Protein AF-A0A961U906-F1 (afdb_monomer)

Radius of gyration: 27.35 Å; Cα contacts (8 Å, |Δi|>4): 54; chains: 1; bounding box: 36×70×52 Å

Foldseek 3Di:
DDPVVVVVVVVVVVVCVVVVVVVVPDDPCPPDPDDDPPDVVNVPDADPVGDDKAADPPQPAEDDDDDDPPDPVVVVCVPPPVVVCCVPDRDVSNYMD

Sequence (97 aa):
MDRRNLIIGGVAVAAAAVAGGYYLTRKPDTGAPGVADGLPGQLAVAGPLGDMVMGKDDAPVTIYEYASMTCGHCAHFHKDTLPELKKEYIDTGKVKL

Structure (mmCIF, N/CA/C/O backbone):
data_AF-A0A961U906-F1
#
_entry.id   AF-A0A961U906-F1
#
loop_
_atom_site.group_PDB
_atom_site.id
_atom_site.type_symbol
_atom_site.label_atom_id
_atom_site.label_alt_id
_atom_site.label_comp_id
_atom_site.label_asym_id
_atom_site.label_entity_id
_atom_site.label_seq_id
_atom_site.pdbx_PDB_ins_code
_atom_site.Cartn_x
_atom_site.Cartn_y
_atom_site.Cartn_z
_atom_site.occupancy
_atom_site.B_iso_or_equiv
_atom_site.auth_seq_id
_atom_site.auth_comp_id
_atom_site.auth_asym_id
_atom_site.auth_atom_id
_atom_site.pdbx_PDB_model_num
ATOM 1 N N . MET A 1 1 ? 17.544 57.657 -38.434 1.00 57.22 1 MET A N 1
ATOM 2 C CA . MET A 1 1 ? 16.929 56.530 -37.698 1.00 57.22 1 MET A CA 1
ATOM 3 C C . MET A 1 1 ? 17.949 55.414 -37.613 1.00 57.22 1 MET A C 1
ATOM 5 O O . MET A 1 1 ? 18.245 54.790 -38.624 1.00 57.22 1 MET A O 1
ATOM 9 N N . ASP A 1 2 ? 18.555 55.233 -36.441 1.00 77.19 2 ASP A N 1
ATOM 10 C CA . ASP A 1 2 ? 19.601 54.232 -36.252 1.00 77.19 2 ASP A CA 1
ATOM 11 C C . ASP A 1 2 ? 19.033 52.822 -36.395 1.00 77.19 2 ASP A C 1
ATOM 13 O O . ASP A 1 2 ? 18.121 52.434 -35.666 1.00 77.19 2 ASP A O 1
ATOM 17 N N . ARG A 1 3 ? 19.632 52.023 -37.287 1.00 78.75 3 ARG A N 1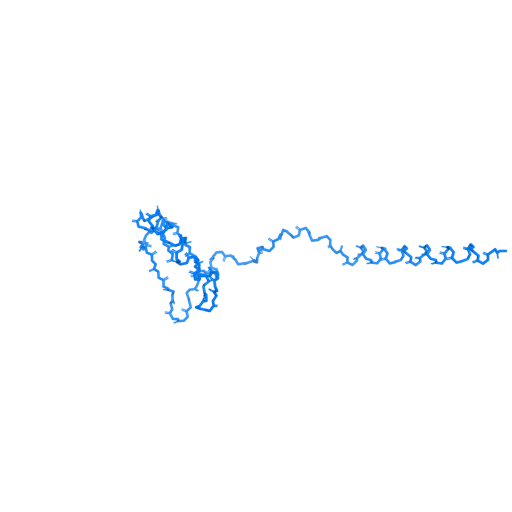
ATOM 18 C CA . ARG A 1 3 ? 19.391 50.573 -37.434 1.00 78.75 3 ARG A CA 1
ATOM 19 C C . ARG A 1 3 ? 19.390 49.827 -36.096 1.00 78.75 3 ARG A C 1
ATOM 21 O O . ARG A 1 3 ? 18.700 48.829 -35.946 1.00 78.75 3 ARG A O 1
ATOM 28 N N . ARG A 1 4 ? 20.111 50.354 -35.104 1.00 76.69 4 ARG A N 1
ATOM 29 C CA . ARG A 1 4 ? 20.145 49.845 -33.733 1.00 76.69 4 ARG A CA 1
ATOM 30 C C . ARG A 1 4 ? 18.797 49.995 -33.020 1.00 76.69 4 ARG A C 1
ATOM 32 O O . ARG A 1 4 ? 18.345 49.042 -32.403 1.00 76.69 4 ARG A O 1
ATOM 39 N N . ASN A 1 5 ? 18.117 51.131 -33.170 1.00 73.56 5 ASN A N 1
ATOM 40 C CA . ASN A 1 5 ? 16.795 51.356 -32.576 1.00 73.56 5 ASN A CA 1
ATOM 41 C C . ASN A 1 5 ? 15.711 50.532 -33.285 1.00 73.56 5 ASN A C 1
ATOM 43 O O . ASN A 1 5 ? 14.754 50.100 -32.650 1.00 73.56 5 ASN A O 1
ATOM 47 N N . LEU A 1 6 ? 15.899 50.262 -34.581 1.00 78.19 6 LEU A N 1
ATOM 48 C CA . LEU A 1 6 ? 15.009 49.411 -35.375 1.00 78.19 6 LEU A CA 1
ATOM 49 C C . LEU A 1 6 ? 15.140 47.928 -34.976 1.00 78.19 6 LEU A C 1
ATOM 51 O O . LEU A 1 6 ? 14.134 47.247 -34.806 1.00 78.19 6 LEU A O 1
ATOM 55 N N . ILE A 1 7 ? 16.366 47.455 -34.723 1.00 83.62 7 ILE A N 1
ATOM 56 C CA . ILE A 1 7 ? 16.620 46.101 -34.204 1.00 83.62 7 ILE A CA 1
ATOM 57 C C . ILE A 1 7 ? 16.106 45.955 -32.765 1.00 83.62 7 ILE A C 1
ATOM 59 O O . ILE A 1 7 ? 15.410 44.988 -32.467 1.00 83.62 7 ILE A O 1
ATOM 63 N N . ILE A 1 8 ? 16.391 46.917 -31.881 1.00 82.38 8 ILE A N 1
ATOM 64 C CA . ILE A 1 8 ? 15.939 46.869 -30.479 1.00 82.38 8 ILE A CA 1
ATOM 65 C C . ILE A 1 8 ? 14.405 46.861 -30.402 1.00 82.38 8 ILE A C 1
ATOM 67 O O . ILE A 1 8 ? 13.838 46.058 -29.663 1.00 82.38 8 ILE A O 1
ATOM 71 N N . GLY A 1 9 ? 13.731 47.693 -31.202 1.00 83.06 9 GLY A N 1
ATOM 72 C CA . GLY A 1 9 ? 12.269 47.707 -31.279 1.00 83.06 9 GLY A CA 1
ATOM 73 C C . GLY A 1 9 ? 11.691 46.383 -31.785 1.00 83.06 9 GLY A C 1
ATOM 74 O O . GLY A 1 9 ? 10.761 45.853 -31.183 1.00 83.06 9 GLY A O 1
ATOM 75 N N . GLY A 1 10 ? 12.278 45.805 -32.839 1.00 85.44 10 GLY A N 1
ATOM 76 C CA . GLY A 1 10 ? 11.845 44.513 -33.379 1.00 85.44 10 GLY A CA 1
ATOM 77 C C . GLY A 1 10 ? 11.982 43.363 -32.376 1.00 85.44 10 GLY A C 1
ATOM 78 O O . GLY A 1 10 ? 11.056 42.569 -32.217 1.00 85.44 10 GLY A O 1
ATOM 79 N N . VAL A 1 11 ? 13.101 43.306 -31.645 1.00 88.56 11 VAL A N 1
ATOM 80 C CA . VAL A 1 11 ? 13.337 42.281 -30.614 1.00 88.56 11 VAL A CA 1
ATOM 81 C C . VAL A 1 11 ? 12.372 42.442 -29.438 1.00 88.56 11 VAL A C 1
ATOM 83 O O . VAL A 1 11 ? 11.823 41.449 -28.967 1.00 88.56 11 VAL A O 1
ATOM 86 N N . ALA A 1 12 ? 12.114 43.675 -28.992 1.00 86.88 12 ALA A N 1
ATOM 87 C CA . ALA A 1 12 ? 11.184 43.934 -27.894 1.00 86.88 12 ALA A CA 1
ATOM 88 C C . ALA A 1 12 ? 9.748 43.500 -28.236 1.00 86.88 12 ALA A C 1
ATOM 90 O O . ALA A 1 12 ? 9.082 42.866 -27.417 1.00 86.88 12 ALA A O 1
ATOM 91 N N . VAL A 1 13 ? 9.288 43.779 -29.460 1.00 88.50 13 VAL A N 1
ATOM 92 C CA . VAL A 1 13 ? 7.954 43.371 -29.927 1.00 88.50 13 VAL A CA 1
ATOM 93 C C . VAL A 1 13 ? 7.853 41.850 -30.050 1.00 88.50 13 VAL A C 1
ATOM 95 O O . VAL A 1 13 ? 6.872 41.266 -29.592 1.00 88.50 13 VAL A O 1
ATOM 98 N N . ALA A 1 14 ? 8.877 41.191 -30.599 1.00 89.00 14 ALA A N 1
ATOM 99 C CA . ALA A 1 14 ? 8.907 39.733 -30.694 1.00 89.00 14 ALA A CA 1
ATOM 100 C C . ALA A 1 14 ? 8.894 39.067 -29.307 1.00 89.00 14 ALA A C 1
ATOM 102 O O . ALA A 1 14 ? 8.121 38.139 -29.076 1.00 89.00 14 ALA A O 1
ATOM 103 N N . ALA A 1 15 ? 9.688 39.572 -28.358 1.00 88.25 15 ALA A N 1
ATOM 104 C CA . ALA A 1 15 ? 9.725 39.056 -26.991 1.00 88.25 15 ALA A CA 1
ATOM 105 C C . ALA A 1 15 ? 8.379 39.229 -26.269 1.00 88.25 15 ALA A C 1
ATOM 107 O O . ALA A 1 15 ? 7.913 38.300 -25.612 1.00 88.25 15 ALA A O 1
ATOM 108 N N . ALA A 1 16 ? 7.722 40.381 -26.434 1.00 87.94 16 ALA A N 1
ATOM 109 C CA . ALA A 1 16 ? 6.403 40.631 -25.858 1.00 87.94 16 ALA A CA 1
ATOM 110 C C . ALA A 1 16 ? 5.318 39.730 -26.470 1.00 87.94 16 ALA A C 1
ATOM 112 O O . ALA A 1 16 ? 4.472 39.215 -25.742 1.00 87.94 16 ALA A O 1
ATOM 113 N N . ALA A 1 17 ? 5.362 39.485 -27.783 1.00 89.12 17 ALA A N 1
ATOM 114 C CA . ALA A 1 17 ? 4.428 38.585 -28.456 1.00 89.12 17 ALA A CA 1
ATOM 115 C C . ALA A 1 17 ? 4.615 37.123 -28.016 1.00 89.12 17 ALA A C 1
ATOM 117 O O . ALA A 1 17 ? 3.634 36.427 -27.768 1.00 89.12 17 ALA A O 1
ATOM 118 N N . VAL A 1 18 ? 5.863 36.671 -27.854 1.00 88.69 18 VAL A N 1
ATOM 119 C CA . VAL A 1 18 ? 6.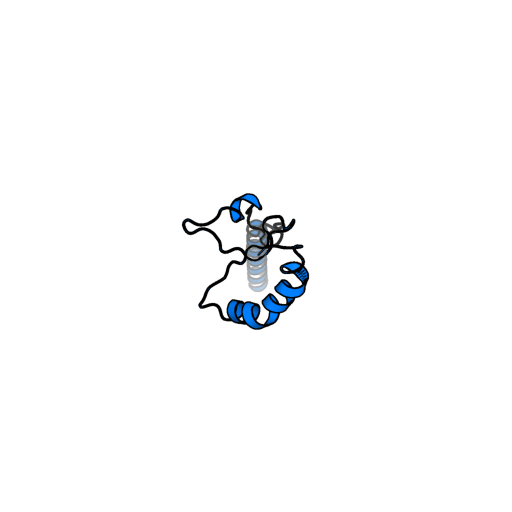171 35.327 -27.341 1.00 88.69 18 VAL A CA 1
ATOM 120 C C . VAL A 1 18 ? 5.747 35.192 -25.880 1.00 88.69 18 VAL A C 1
ATOM 122 O O . VAL A 1 18 ? 5.091 34.215 -25.534 1.00 88.69 18 VAL A O 1
ATOM 125 N N . ALA A 1 19 ? 6.051 36.175 -25.029 1.00 85.00 19 ALA A N 1
ATOM 126 C CA . ALA A 1 19 ? 5.650 36.158 -23.623 1.00 85.00 19 ALA A CA 1
ATOM 127 C C . ALA A 1 19 ? 4.122 36.222 -23.456 1.00 85.00 19 ALA A C 1
ATOM 129 O O . ALA A 1 19 ? 3.563 35.476 -22.656 1.00 85.00 19 ALA A O 1
ATOM 130 N N . GLY A 1 20 ? 3.439 37.056 -24.244 1.00 85.06 20 GLY A N 1
ATOM 131 C CA . GLY A 1 20 ? 1.980 37.152 -24.261 1.00 85.06 20 GLY A CA 1
ATOM 132 C C . GLY A 1 20 ? 1.318 35.879 -24.786 1.00 85.06 20 GLY A C 1
ATOM 133 O O . GLY A 1 20 ? 0.396 35.369 -24.159 1.00 85.06 20 GLY A O 1
ATOM 134 N N . GLY A 1 21 ? 1.824 35.304 -25.881 1.00 84.88 21 GLY A N 1
ATOM 135 C CA . GLY A 1 21 ? 1.346 34.024 -26.409 1.00 84.88 21 GLY A CA 1
ATOM 136 C C . GLY A 1 21 ? 1.580 32.867 -25.438 1.00 84.88 21 GLY A C 1
ATOM 137 O O . GLY A 1 21 ? 0.690 32.047 -25.225 1.00 84.88 21 GLY A O 1
ATOM 138 N N . TYR A 1 22 ? 2.737 32.832 -24.778 1.00 80.44 22 TYR A N 1
ATOM 139 C CA . TYR A 1 22 ? 3.030 31.863 -23.724 1.00 80.44 22 TYR A CA 1
ATOM 140 C C . TYR A 1 22 ? 2.087 32.018 -22.524 1.00 80.44 22 TYR A C 1
ATOM 142 O O . TYR A 1 22 ? 1.548 31.033 -22.031 1.00 80.44 22 TYR A O 1
ATOM 150 N N . TYR A 1 23 ? 1.822 33.251 -22.088 1.00 80.44 23 TYR A N 1
ATOM 151 C CA . TYR A 1 23 ? 0.904 33.525 -20.981 1.00 80.44 23 TYR A CA 1
ATOM 152 C C . TYR A 1 23 ? -0.548 33.151 -21.312 1.00 80.44 23 TYR A C 1
ATOM 154 O O . TYR A 1 23 ? -1.250 32.607 -20.468 1.00 80.44 23 TYR A O 1
ATOM 162 N N . LEU A 1 24 ? -0.995 33.384 -22.550 1.00 78.38 24 LEU A N 1
ATOM 163 C CA . LEU A 1 24 ? -2.350 33.031 -22.987 1.00 78.38 24 LEU A CA 1
ATOM 164 C C . LEU A 1 24 ? -2.534 31.525 -23.230 1.00 78.38 24 LEU A C 1
ATOM 166 O O . LEU A 1 24 ? -3.648 31.020 -23.109 1.00 78.38 24 LEU A O 1
ATOM 170 N N . THR A 1 25 ? -1.465 30.800 -23.573 1.00 76.06 25 THR A N 1
ATOM 171 C CA . THR A 1 25 ? -1.512 29.345 -23.810 1.00 76.06 25 THR A CA 1
ATOM 172 C C . THR A 1 25 ? -1.254 28.519 -22.550 1.00 76.06 25 THR A C 1
ATOM 174 O O . THR A 1 25 ? -1.706 27.377 -22.470 1.00 76.06 25 THR A O 1
ATOM 177 N N . ARG A 1 26 ? -0.589 29.079 -21.532 1.00 70.38 26 ARG A N 1
ATOM 178 C CA . ARG A 1 26 ? -0.377 28.417 -20.243 1.00 70.38 26 ARG A CA 1
ATOM 179 C C . ARG A 1 26 ? -1.556 28.704 -19.315 1.00 70.38 26 ARG A C 1
ATOM 181 O O . ARG A 1 26 ? -1.541 29.659 -18.544 1.00 70.38 26 ARG A O 1
ATOM 188 N N . LYS A 1 27 ? -2.586 27.854 -19.369 1.00 56.19 27 LYS A N 1
ATOM 189 C CA . LYS A 1 27 ? -3.563 27.759 -18.274 1.00 56.19 27 LYS A CA 1
ATOM 190 C C . LYS A 1 27 ? -2.765 27.542 -16.978 1.00 56.19 27 LYS A C 1
ATOM 192 O O . LYS A 1 27 ? -1.918 26.651 -16.965 1.00 56.19 27 LYS A O 1
ATOM 197 N N . PRO A 1 28 ? -2.946 28.348 -15.920 1.00 57.66 28 PRO A N 1
ATOM 198 C CA . PRO A 1 28 ? -2.401 27.977 -14.629 1.00 57.66 28 PRO A CA 1
ATOM 199 C C . PRO A 1 28 ? -3.091 26.673 -14.243 1.00 57.66 28 PRO A C 1
ATOM 201 O O . PRO A 1 28 ? -4.311 26.641 -14.072 1.00 57.66 28 PRO A O 1
ATOM 204 N N . ASP A 1 29 ? -2.319 25.596 -14.163 1.00 57.72 29 ASP A N 1
ATOM 205 C CA . ASP A 1 29 ? -2.765 24.346 -13.573 1.00 57.72 29 ASP A CA 1
ATOM 206 C C . ASP A 1 29 ? -2.968 24.614 -12.076 1.00 57.72 29 ASP A C 1
ATOM 208 O O . ASP A 1 29 ? -2.121 24.340 -11.235 1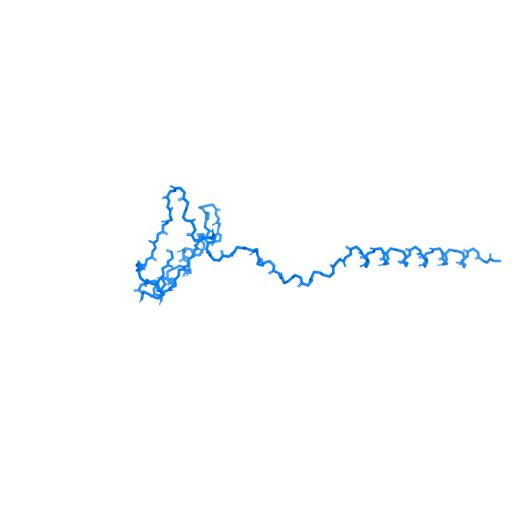.00 57.72 29 ASP A O 1
ATOM 212 N N . THR A 1 30 ? -4.109 25.211 -11.729 1.00 55.81 30 THR A N 1
ATOM 213 C CA . THR A 1 30 ? -4.652 25.172 -10.367 1.00 55.81 30 THR A CA 1
ATOM 214 C C . THR A 1 30 ? -5.230 23.789 -10.059 1.00 55.81 30 THR A C 1
ATOM 216 O O . THR A 1 30 ? -5.801 23.581 -8.992 1.00 55.81 30 THR A O 1
ATOM 219 N N . GLY A 1 31 ? -5.099 22.841 -10.996 1.00 54.06 31 GLY A N 1
ATOM 220 C CA . GLY A 1 31 ? -5.258 21.423 -10.742 1.00 54.06 31 GLY A CA 1
ATOM 221 C C . GLY A 1 31 ? -4.159 20.974 -9.793 1.00 54.06 31 GLY A C 1
ATOM 222 O O . GLY A 1 31 ? -2.988 20.916 -10.164 1.00 54.06 31 GLY A O 1
ATOM 223 N N . ALA A 1 32 ? -4.554 20.680 -8.558 1.00 51.53 32 ALA A N 1
ATOM 224 C CA . ALA A 1 32 ? -3.743 19.927 -7.617 1.00 51.53 32 ALA A CA 1
ATOM 225 C C . ALA A 1 32 ? -3.098 18.716 -8.324 1.00 51.53 32 ALA A C 1
ATOM 227 O O . ALA A 1 32 ? -3.715 18.146 -9.230 1.00 51.53 32 ALA A O 1
ATOM 228 N N . PRO A 1 33 ? -1.876 18.310 -7.942 1.00 48.12 33 PRO A N 1
ATOM 229 C CA . PRO A 1 33 ? -1.233 17.155 -8.548 1.00 48.12 33 PRO A CA 1
ATOM 230 C C . PRO A 1 33 ? -2.135 15.918 -8.436 1.00 48.12 33 PRO A C 1
ATOM 232 O O . PRO A 1 33 ? -2.380 15.415 -7.345 1.00 48.12 33 PRO A O 1
ATOM 235 N N . GLY A 1 34 ? -2.627 15.466 -9.591 1.00 55.56 34 GLY A N 1
ATOM 236 C CA . GLY A 1 34 ? -2.939 14.076 -9.916 1.00 55.56 34 GLY A CA 1
ATOM 237 C C . GLY A 1 34 ? -3.640 13.231 -8.855 1.00 55.56 34 GLY A C 1
ATOM 238 O O . GLY A 1 34 ? -3.139 12.159 -8.530 1.00 55.56 34 GLY A O 1
ATOM 239 N N . VAL A 1 35 ? -4.832 13.624 -8.410 1.00 51.34 35 VAL A N 1
ATOM 240 C CA . VAL A 1 35 ? -5.851 12.607 -8.128 1.00 51.34 35 VAL A CA 1
ATOM 241 C C . VAL A 1 35 ? -6.661 12.469 -9.405 1.00 51.34 35 VAL A C 1
ATOM 243 O O . VAL A 1 35 ? -7.389 13.375 -9.797 1.00 51.34 35 VAL A O 1
ATOM 246 N N . ALA A 1 36 ? -6.454 11.370 -10.127 1.00 53.75 36 ALA A N 1
ATOM 247 C CA . ALA A 1 36 ? -7.436 10.950 -11.112 1.00 53.75 36 ALA A CA 1
ATOM 248 C C . ALA A 1 36 ? -8.806 10.908 -10.419 1.00 53.75 36 ALA A C 1
ATOM 250 O O . ALA A 1 36 ? -8.880 10.551 -9.241 1.00 53.75 36 ALA A O 1
ATOM 251 N N . ASP A 1 37 ? -9.875 11.222 -11.146 1.00 56.81 37 ASP A N 1
ATOM 252 C CA . ASP A 1 37 ? -11.275 11.124 -10.710 1.00 56.81 37 ASP A CA 1
ATOM 253 C C . ASP A 1 37 ? -11.728 9.673 -10.399 1.00 56.81 37 ASP A C 1
ATOM 255 O O . ASP A 1 37 ? -12.888 9.308 -10.588 1.00 56.81 37 ASP A O 1
ATOM 259 N N . GLY A 1 38 ? -10.820 8.814 -9.930 1.00 56.19 38 GLY A N 1
ATOM 260 C CA . GLY A 1 38 ? -11.102 7.501 -9.382 1.00 56.19 38 GLY A CA 1
ATOM 261 C C . GLY A 1 38 ? -11.779 7.662 -8.032 1.00 56.19 38 GLY A C 1
ATOM 262 O O . GLY A 1 38 ? -11.133 7.642 -6.985 1.00 56.19 38 GLY A O 1
ATOM 263 N N . LEU A 1 39 ? -13.100 7.827 -8.052 1.00 61.88 39 LEU A N 1
ATOM 264 C CA . LEU A 1 39 ? -13.917 7.658 -6.857 1.00 61.88 39 LEU A CA 1
ATOM 265 C C . LEU A 1 39 ? -13.570 6.295 -6.223 1.00 61.88 39 LEU A C 1
ATOM 267 O O . LEU A 1 39 ? -13.440 5.319 -6.966 1.00 61.88 39 LEU A O 1
ATOM 271 N N . PRO 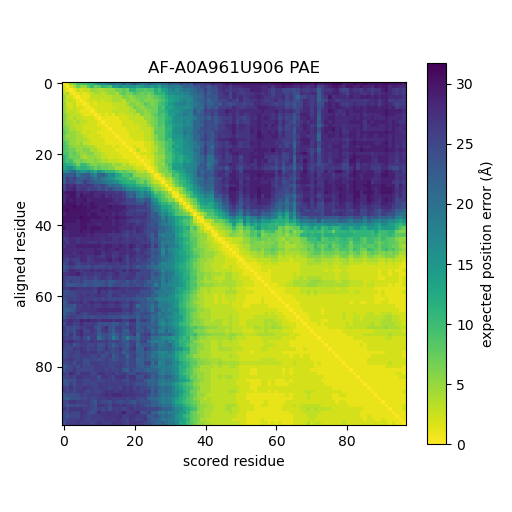A 1 40 ? -13.478 6.177 -4.884 1.00 63.06 40 PRO A N 1
ATOM 272 C CA . PRO A 1 40 ? -13.108 4.930 -4.203 1.00 63.06 40 PRO A CA 1
ATOM 273 C C . PRO A 1 40 ? -13.876 3.690 -4.692 1.00 63.06 40 PRO A C 1
ATOM 275 O O . PRO A 1 40 ? -13.332 2.592 -4.727 1.00 63.06 40 PRO A O 1
ATOM 278 N N . GLY A 1 41 ? -15.127 3.869 -5.131 1.00 67.31 41 GLY A N 1
ATOM 279 C CA . GLY A 1 41 ? -15.960 2.792 -5.670 1.00 67.31 41 GLY A CA 1
ATOM 280 C C . GLY A 1 41 ? -15.529 2.240 -7.034 1.00 67.31 41 GLY A C 1
ATOM 281 O O . GLY A 1 41 ? -15.864 1.105 -7.340 1.00 67.31 41 GLY A O 1
ATOM 282 N N . GLN A 1 42 ? -14.789 2.992 -7.851 1.00 71.69 42 GLN A N 1
ATOM 283 C CA . GLN A 1 42 ? -14.317 2.518 -9.162 1.00 71.69 42 GLN A CA 1
ATOM 284 C C . GLN A 1 42 ? -13.09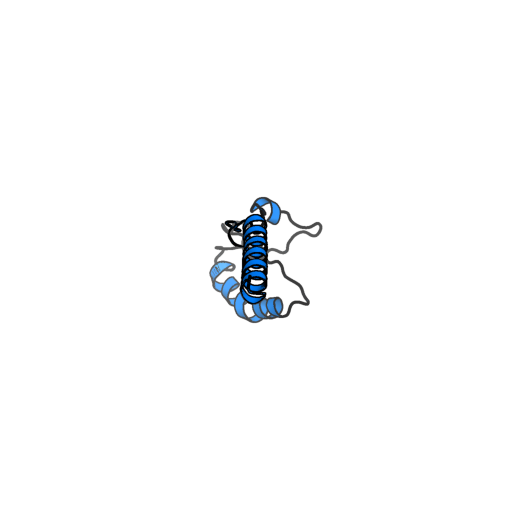2 1.608 -9.036 1.00 71.69 42 GLN A C 1
ATOM 286 O O . GLN A 1 42 ? -12.906 0.719 -9.859 1.00 71.69 42 GLN A O 1
ATOM 291 N N . LEU A 1 43 ? -12.279 1.817 -7.998 1.00 71.25 43 LEU A N 1
ATOM 292 C CA . LEU A 1 43 ? -11.094 1.003 -7.711 1.00 71.25 43 LEU A CA 1
ATOM 293 C C . LEU A 1 43 ? -11.426 -0.255 -6.895 1.00 71.25 43 LEU A C 1
ATOM 295 O O . LEU A 1 43 ? -10.629 -1.181 -6.875 1.00 71.25 43 LEU A O 1
ATOM 299 N N . ALA A 1 44 ? -12.594 -0.291 -6.246 1.00 76.94 44 ALA A N 1
ATOM 300 C CA . ALA A 1 44 ? -13.080 -1.423 -5.454 1.00 76.94 44 ALA A CA 1
ATOM 301 C C . ALA A 1 44 ? -13.803 -2.502 -6.289 1.00 76.94 44 ALA A C 1
ATOM 303 O O . ALA A 1 44 ? -14.476 -3.374 -5.737 1.00 76.94 44 ALA A O 1
ATOM 304 N N . VAL A 1 45 ? -13.728 -2.422 -7.621 1.00 81.88 45 VAL A N 1
ATOM 305 C CA . VAL A 1 45 ? -14.301 -3.431 -8.514 1.00 81.88 45 VAL A CA 1
ATOM 306 C C . VAL A 1 45 ? -13.246 -4.499 -8.767 1.00 81.88 45 VAL A C 1
ATOM 308 O O . VAL A 1 45 ? -12.266 -4.244 -9.465 1.00 81.88 45 VAL A O 1
ATOM 311 N N . ALA A 1 46 ? -13.473 -5.694 -8.227 1.00 83.44 46 ALA A N 1
ATOM 312 C CA . ALA A 1 46 ? -12.578 -6.824 -8.431 1.00 83.44 46 ALA A CA 1
ATOM 313 C C . ALA A 1 46 ? -12.447 -7.183 -9.920 1.00 83.44 46 ALA A C 1
ATOM 315 O O . ALA A 1 46 ? -13.415 -7.117 -10.690 1.00 83.44 46 ALA A O 1
ATOM 316 N N . GLY A 1 47 ? -11.246 -7.601 -10.321 1.00 82.62 47 GLY A N 1
ATOM 317 C CA . GLY A 1 47 ? -10.997 -8.082 -11.679 1.00 82.62 47 GLY A CA 1
ATOM 318 C C . GLY A 1 47 ? -11.753 -9.384 -12.003 1.00 82.62 47 GLY A C 1
ATOM 319 O O . GLY A 1 47 ? -12.314 -10.025 -11.115 1.00 82.62 47 GLY A O 1
ATOM 320 N N . PRO A 1 48 ? -11.728 -9.857 -13.266 1.00 87.19 48 PRO A N 1
ATOM 321 C CA . PRO A 1 48 ? -12.406 -11.096 -13.674 1.00 87.19 48 PRO A CA 1
ATOM 322 C C . PRO A 1 48 ? -11.983 -12.350 -12.895 1.00 87.19 48 PRO A C 1
ATOM 324 O O . PRO A 1 48 ? -12.719 -13.331 -12.857 1.00 87.19 48 PRO A O 1
ATOM 327 N N . LEU A 1 49 ? -10.784 -12.327 -12.310 1.00 88.62 49 LEU A N 1
ATOM 328 C CA . LEU A 1 49 ? -10.227 -13.417 -11.509 1.00 88.62 49 LEU A CA 1
ATOM 329 C C . LEU A 1 49 ? -10.486 -13.250 -10.003 1.00 88.62 49 LEU A C 1
ATOM 331 O O . LEU A 1 49 ? -10.134 -14.138 -9.232 1.00 88.62 49 LEU A O 1
ATOM 335 N N . GLY A 1 50 ? -11.108 -12.142 -9.594 1.00 89.38 50 GLY A N 1
ATOM 336 C CA . GLY A 1 50 ? -11.146 -11.705 -8.205 1.00 89.38 50 GLY A CA 1
ATOM 337 C C . GLY A 1 50 ? -9.821 -11.092 -7.747 1.00 89.38 50 GLY A C 1
ATOM 338 O O . GLY A 1 50 ? -8.786 -11.239 -8.402 1.00 89.38 50 GLY A O 1
ATOM 339 N N . ASP A 1 51 ? -9.875 -10.413 -6.605 1.00 89.50 51 ASP A N 1
ATOM 340 C CA . ASP A 1 51 ? -8.694 -9.894 -5.918 1.00 89.50 51 ASP A CA 1
ATOM 341 C C . ASP A 1 51 ? -8.255 -10.877 -4.824 1.00 89.50 51 ASP A C 1
ATOM 343 O O . ASP A 1 51 ? -9.059 -11.637 -4.277 1.00 89.50 51 ASP A O 1
ATOM 347 N N . MET A 1 52 ? -6.965 -10.860 -4.495 1.00 91.69 52 MET A N 1
ATOM 348 C CA . MET A 1 52 ? -6.423 -11.621 -3.372 1.00 91.69 52 MET A CA 1
ATOM 349 C C . MET A 1 52 ? -6.550 -10.783 -2.105 1.00 91.69 52 MET A C 1
ATOM 351 O O . MET A 1 52 ? -6.105 -9.643 -2.105 1.00 91.69 52 MET A O 1
ATOM 355 N N . VAL A 1 53 ? -7.115 -11.351 -1.037 1.00 93.69 53 VAL A N 1
ATOM 356 C CA . VAL A 1 53 ? -7.354 -10.626 0.220 1.00 93.69 53 VAL A CA 1
ATOM 357 C C . VAL A 1 53 ? -6.560 -11.244 1.366 1.00 93.69 53 VAL A C 1
ATOM 359 O O . VAL A 1 53 ? -6.554 -12.463 1.555 1.00 93.69 53 VAL A O 1
ATOM 362 N N . MET A 1 54 ? -5.918 -10.392 2.162 1.00 96.31 54 MET A N 1
ATOM 363 C CA . MET A 1 54 ? -5.225 -10.739 3.397 1.00 96.31 54 MET A CA 1
ATOM 364 C C . MET A 1 54 ? -5.800 -9.943 4.575 1.00 96.31 54 MET A C 1
ATOM 366 O O . MET A 1 54 ? -5.772 -8.715 4.585 1.00 96.31 54 MET A O 1
ATOM 370 N N . GLY A 1 55 ? -6.267 -10.642 5.613 1.00 97.00 55 GLY A N 1
ATOM 371 C CA . GLY A 1 55 ? -6.809 -10.032 6.832 1.00 97.00 55 GLY A CA 1
ATOM 372 C C . GLY A 1 55 ? -8.195 -10.556 7.185 1.00 97.00 55 GLY A C 1
ATOM 373 O O . GLY A 1 55 ? -8.615 -11.598 6.689 1.00 97.00 55 GLY A O 1
ATOM 374 N N . LYS A 1 56 ? -8.894 -9.849 8.077 1.00 97.12 56 LYS A N 1
ATOM 375 C CA . LYS A 1 56 ? -10.280 -10.175 8.441 1.00 97.12 56 LYS A CA 1
ATOM 376 C C . LYS A 1 56 ? -11.253 -9.559 7.440 1.00 97.12 56 LYS A C 1
ATOM 378 O O . LYS A 1 56 ? -11.086 -8.402 7.058 1.00 97.12 56 LYS A O 1
ATOM 383 N N . ASP A 1 57 ? -12.306 -10.288 7.085 1.00 94.00 57 ASP A N 1
ATOM 384 C CA . ASP A 1 57 ? -13.317 -9.819 6.127 1.00 94.00 57 ASP A CA 1
ATOM 385 C C . ASP A 1 57 ? -14.035 -8.541 6.589 1.00 94.00 57 ASP A C 1
ATOM 387 O O . ASP A 1 57 ? -14.381 -7.690 5.761 1.00 94.00 57 ASP A O 1
ATOM 391 N N . ASP A 1 58 ? -14.208 -8.393 7.906 1.00 95.56 58 ASP A N 1
ATOM 392 C CA . ASP A 1 58 ? -14.873 -7.278 8.585 1.00 95.56 58 ASP A CA 1
ATOM 393 C C . ASP A 1 58 ? -13.927 -6.131 8.981 1.00 95.56 58 ASP A C 1
ATOM 395 O O . ASP A 1 58 ? -14.347 -5.200 9.673 1.00 95.56 58 ASP A O 1
ATOM 399 N N . ALA A 1 59 ? -12.662 -6.163 8.542 1.00 97.62 59 ALA A N 1
ATOM 400 C CA . ALA A 1 59 ? -11.723 -5.085 8.821 1.00 97.62 59 ALA A CA 1
ATOM 401 C C . ALA A 1 59 ? -12.267 -3.737 8.294 1.00 97.62 59 ALA A C 1
ATOM 403 O O . ALA A 1 59 ? -12.686 -3.648 7.134 1.00 97.62 59 ALA A O 1
ATOM 404 N N . PRO A 1 60 ? -12.245 -2.667 9.111 1.00 96.56 60 PRO A N 1
ATOM 405 C CA . PRO A 1 60 ? -12.929 -1.410 8.796 1.00 96.56 60 PRO A CA 1
ATOM 406 C C . PRO A 1 60 ? -12.263 -0.607 7.671 1.00 96.56 60 PRO A C 1
ATOM 408 O O . PRO A 1 60 ? -12.875 0.309 7.125 1.00 96.56 60 PRO A O 1
ATOM 411 N N . VAL A 1 61 ? -11.011 -0.922 7.333 1.00 95.25 61 VAL A N 1
ATOM 412 C CA . VAL A 1 61 ? -10.235 -0.255 6.285 1.00 95.25 61 VAL A CA 1
ATOM 413 C C . VAL A 1 61 ? -9.752 -1.296 5.282 1.00 95.25 61 VAL A C 1
ATOM 415 O O . VAL A 1 61 ? -9.246 -2.348 5.667 1.00 95.25 61 VAL A O 1
ATOM 418 N N . THR A 1 62 ? -9.895 -0.988 3.992 1.00 93.19 62 THR A N 1
ATOM 419 C CA . THR A 1 62 ? -9.373 -1.803 2.886 1.00 93.19 62 THR A CA 1
ATOM 420 C C . THR A 1 62 ? -8.264 -1.037 2.174 1.00 93.19 62 THR A C 1
ATOM 422 O O . THR A 1 62 ? -8.461 0.123 1.808 1.00 93.19 62 THR A O 1
ATOM 425 N N . ILE A 1 63 ? -7.110 -1.672 1.994 1.00 93.44 63 ILE A N 1
ATOM 426 C CA . ILE A 1 63 ? -6.017 -1.187 1.147 1.00 93.44 63 ILE A CA 1
ATOM 427 C C . ILE A 1 63 ? -6.033 -2.027 -0.128 1.00 93.44 63 ILE A C 1
ATOM 429 O O . ILE A 1 63 ? -6.236 -3.224 -0.043 1.00 93.44 63 ILE A O 1
ATOM 433 N N . TYR A 1 64 ? -5.817 -1.416 -1.291 1.00 91.31 64 TYR A N 1
ATOM 434 C CA . TYR A 1 64 ? -5.678 -2.138 -2.558 1.00 91.31 64 TYR A CA 1
ATOM 435 C C . TYR A 1 64 ? -4.242 -1.992 -3.064 1.00 91.31 64 TYR A C 1
ATOM 437 O O . TYR A 1 64 ? -3.782 -0.868 -3.293 1.00 91.31 64 TYR A O 1
ATOM 445 N N . GLU A 1 65 ? -3.527 -3.107 -3.238 1.00 91.62 65 GLU A N 1
ATOM 446 C CA . GLU A 1 65 ? -2.164 -3.110 -3.781 1.00 91.62 65 GLU A CA 1
ATOM 447 C C . GLU A 1 65 ? -2.163 -3.367 -5.294 1.00 91.62 65 GLU A C 1
ATOM 449 O O . GLU A 1 65 ? -2.478 -4.457 -5.768 1.00 91.62 65 GLU A O 1
ATOM 454 N N . TYR A 1 66 ? -1.712 -2.376 -6.063 1.00 91.12 66 TYR A N 1
ATOM 455 C CA . TYR A 1 66 ? -1.408 -2.549 -7.482 1.00 91.12 66 TYR A CA 1
ATOM 456 C C . TYR A 1 66 ? 0.053 -2.973 -7.648 1.00 91.12 66 TYR A C 1
ATOM 458 O O . TYR A 1 66 ? 0.954 -2.135 -7.726 1.00 91.12 66 TYR A O 1
ATOM 466 N N . ALA A 1 67 ? 0.286 -4.284 -7.696 1.00 92.50 67 ALA A N 1
ATOM 467 C CA . ALA A 1 67 ? 1.620 -4.866 -7.810 1.00 92.50 67 ALA A CA 1
ATOM 468 C C . ALA A 1 67 ? 1.887 -5.495 -9.186 1.00 92.50 67 ALA A C 1
ATOM 470 O O . ALA A 1 67 ? 0.984 -5.925 -9.901 1.00 92.50 67 ALA A O 1
ATOM 471 N N . SER A 1 68 ? 3.171 -5.601 -9.535 1.00 94.56 68 SER A N 1
ATOM 472 C CA . SER A 1 68 ? 3.647 -6.392 -10.672 1.00 94.56 68 SER A CA 1
ATOM 473 C C . SER A 1 68 ? 4.774 -7.314 -10.228 1.00 94.56 68 SER A C 1
ATOM 475 O O . SER A 1 68 ? 5.707 -6.879 -9.552 1.00 94.56 68 SER A O 1
ATOM 477 N N . MET A 1 69 ? 4.732 -8.570 -10.678 1.00 94.69 69 MET A N 1
ATOM 478 C CA . MET A 1 69 ? 5.757 -9.581 -10.379 1.00 94.69 69 MET A CA 1
ATOM 479 C C . MET A 1 69 ? 7.141 -9.224 -10.942 1.00 94.69 69 MET A C 1
ATOM 481 O O . MET A 1 69 ? 8.146 -9.788 -10.517 1.00 94.69 69 MET A O 1
ATOM 485 N N . THR A 1 70 ? 7.210 -8.289 -11.893 1.00 97.44 70 THR A N 1
ATOM 486 C CA . THR A 1 70 ? 8.467 -7.806 -12.483 1.00 97.44 70 THR A CA 1
ATOM 487 C C . THR A 1 70 ? 8.929 -6.466 -11.906 1.00 97.44 70 THR A C 1
ATOM 489 O O . THR A 1 70 ? 9.988 -5.968 -12.288 1.00 97.44 70 THR A O 1
ATOM 492 N N . CYS A 1 71 ? 8.175 -5.863 -10.981 1.00 97.31 71 CYS A N 1
ATOM 493 C CA . CYS A 1 71 ? 8.533 -4.584 -10.374 1.00 97.31 71 CYS A CA 1
ATOM 494 C C . CYS A 1 71 ? 9.480 -4.775 -9.178 1.00 97.31 71 CYS A C 1
ATOM 496 O O . CYS A 1 71 ? 9.098 -5.323 -8.143 1.00 97.31 71 CYS A O 1
ATOM 498 N N . GLY A 1 72 ? 10.705 -4.249 -9.281 1.00 98.12 72 GLY A N 1
ATOM 499 C CA . GLY A 1 72 ? 11.693 -4.309 -8.195 1.00 98.12 72 GLY A CA 1
ATOM 500 C C . GLY A 1 72 ? 11.256 -3.595 -6.907 1.00 98.12 72 GLY A C 1
ATOM 501 O O . GLY A 1 72 ? 11.553 -4.073 -5.816 1.00 98.12 72 GLY A O 1
ATOM 502 N N . HIS A 1 73 ? 10.497 -2.499 -7.012 1.00 98.12 73 HIS A N 1
ATOM 503 C CA . HIS A 1 73 ? 9.974 -1.781 -5.841 1.00 98.12 73 HIS A CA 1
ATOM 504 C C . HIS A 1 73 ? 8.894 -2.584 -5.107 1.00 98.12 73 HIS A C 1
ATOM 506 O O . HIS A 1 73 ? 8.895 -2.616 -3.880 1.00 98.12 73 HIS A O 1
ATOM 512 N N . CYS A 1 74 ? 8.023 -3.291 -5.838 1.00 97.62 74 CYS A N 1
ATOM 513 C CA . CYS A 1 74 ? 7.049 -4.204 -5.232 1.00 97.62 74 CYS A CA 1
ATOM 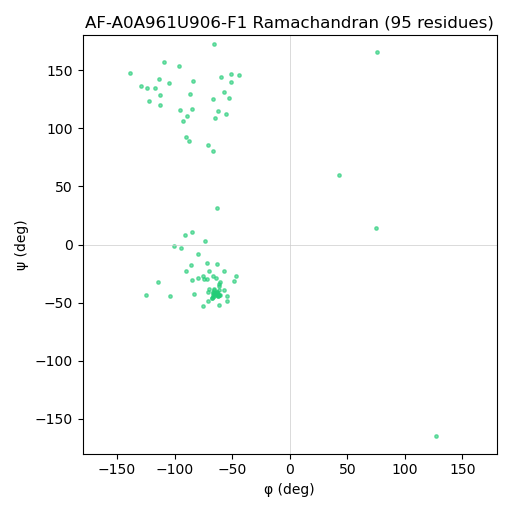514 C C . CYS A 1 74 ? 7.767 -5.344 -4.499 1.00 97.62 74 CYS A C 1
ATOM 516 O O . CYS A 1 74 ? 7.415 -5.678 -3.373 1.00 97.62 74 CYS A O 1
ATOM 518 N N . ALA A 1 75 ? 8.838 -5.890 -5.084 1.00 98.12 75 ALA A N 1
ATOM 519 C CA . ALA A 1 75 ? 9.639 -6.912 -4.414 1.00 98.12 75 ALA A CA 1
ATOM 520 C C . ALA A 1 75 ? 10.287 -6.405 -3.110 1.00 98.12 75 ALA A C 1
ATOM 522 O O . ALA A 1 75 ? 10.391 -7.169 -2.154 1.00 98.12 75 ALA A O 1
ATOM 523 N N . HIS A 1 76 ? 10.714 -5.140 -3.058 1.00 98.25 76 HIS A N 1
ATOM 524 C CA . HIS A 1 76 ? 11.221 -4.515 -1.832 1.00 98.25 76 HIS A CA 1
ATOM 525 C C . HIS A 1 76 ? 10.107 -4.330 -0.790 1.00 98.25 76 HIS A C 1
ATOM 527 O O . HIS A 1 76 ? 10.274 -4.747 0.352 1.00 98.25 76 HIS A O 1
ATOM 533 N N . PHE A 1 77 ? 8.938 -3.818 -1.196 1.00 98.06 77 PHE A N 1
ATOM 534 C CA . PHE A 1 77 ? 7.770 -3.686 -0.317 1.00 98.06 77 PHE A CA 1
ATOM 535 C C . PHE A 1 77 ? 7.389 -5.022 0.338 1.00 98.06 77 PHE A C 1
ATOM 537 O O . PHE A 1 77 ? 7.253 -5.084 1.558 1.00 98.06 77 PHE A O 1
ATOM 544 N N . HIS A 1 78 ? 7.296 -6.105 -0.442 1.00 97.69 78 HIS A N 1
ATOM 545 C CA . HIS A 1 78 ? 6.939 -7.439 0.066 1.00 97.69 78 HIS A CA 1
ATOM 546 C C . HIS A 1 78 ? 7.967 -8.009 1.052 1.00 97.69 78 HIS A C 1
ATOM 548 O O . HIS A 1 78 ? 7.600 -8.787 1.931 1.00 97.69 78 HIS A O 1
ATOM 554 N N . LYS A 1 79 ? 9.246 -7.635 0.923 1.00 98.19 79 LYS A N 1
ATOM 555 C CA . LYS A 1 79 ? 10.320 -8.106 1.810 1.00 98.19 79 LYS A CA 1
ATOM 556 C C . LYS A 1 79 ? 10.413 -7.307 3.099 1.00 98.19 79 LYS A C 1
ATOM 558 O O . LYS A 1 79 ? 10.581 -7.906 4.156 1.00 98.19 79 LYS A O 1
ATOM 563 N N . ASP A 1 80 ? 10.295 -5.988 2.997 1.00 98.12 80 ASP A N 1
ATOM 564 C CA . 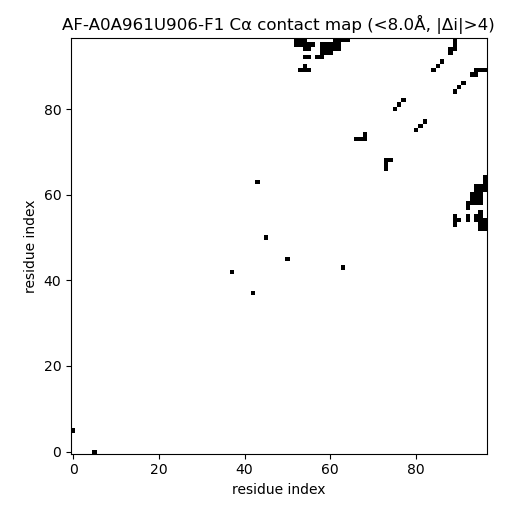ASP A 1 80 ? 10.742 -5.096 4.063 1.00 98.12 80 ASP A CA 1
ATOM 565 C C . ASP A 1 80 ? 9.581 -4.337 4.724 1.00 98.12 80 ASP A C 1
ATOM 567 O O . ASP A 1 80 ? 9.614 -4.104 5.925 1.00 98.12 80 ASP A O 1
ATOM 571 N N . THR A 1 81 ? 8.514 -3.999 3.989 1.00 98.12 81 THR A N 1
ATOM 572 C CA . THR A 1 81 ? 7.397 -3.185 4.514 1.00 98.12 81 THR A CA 1
ATOM 573 C C . THR A 1 81 ? 6.152 -4.008 4.838 1.00 98.12 81 THR A C 1
ATOM 575 O O . THR A 1 81 ? 5.537 -3.825 5.890 1.00 98.12 81 THR A O 1
ATOM 578 N N . LEU A 1 82 ? 5.766 -4.935 3.956 1.00 98.12 82 LEU A N 1
ATOM 579 C CA . LEU A 1 82 ? 4.579 -5.769 4.136 1.00 98.12 82 LEU A CA 1
ATOM 580 C C . LEU A 1 82 ? 4.600 -6.569 5.452 1.00 98.12 82 LEU A C 1
ATOM 582 O O . LEU A 1 82 ? 3.547 -6.642 6.086 1.00 98.12 82 LEU A O 1
ATOM 586 N N . PRO A 1 83 ? 5.731 -7.133 5.931 1.00 98.50 83 PRO A N 1
ATOM 587 C CA . PRO A 1 83 ? 5.747 -7.849 7.209 1.00 98.50 83 PRO A CA 1
ATOM 588 C C . PRO A 1 83 ? 5.366 -6.970 8.407 1.00 98.50 83 PRO A C 1
ATOM 590 O O . PRO A 1 83 ? 4.637 -7.421 9.295 1.00 98.50 83 PRO A O 1
ATOM 593 N N . GLU A 1 84 ? 5.819 -5.715 8.424 1.00 98.38 84 GLU A N 1
ATOM 594 C CA . GLU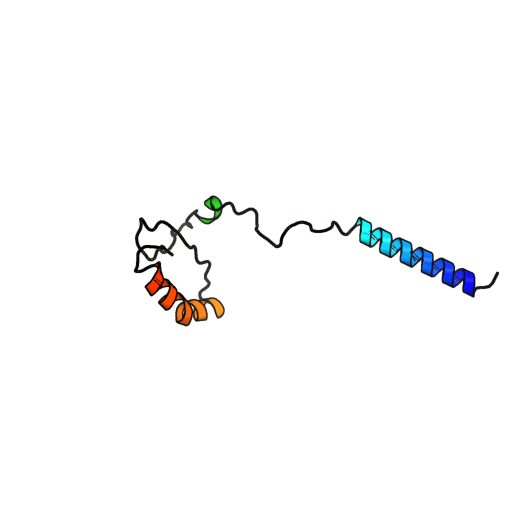 A 1 84 ? 5.495 -4.752 9.481 1.00 98.38 84 GLU A CA 1
ATOM 595 C C . GLU A 1 84 ? 4.027 -4.321 9.391 1.00 98.38 84 GLU A C 1
ATOM 597 O O . GLU A 1 84 ? 3.290 -4.439 10.373 1.00 98.38 84 GLU A O 1
ATOM 602 N N . LEU A 1 85 ? 3.565 -3.945 8.189 1.00 98.31 85 LEU A N 1
ATOM 603 C CA . LEU A 1 85 ? 2.160 -3.610 7.930 1.00 98.31 85 LEU A CA 1
ATOM 604 C C . LEU A 1 85 ? 1.230 -4.755 8.356 1.00 98.31 85 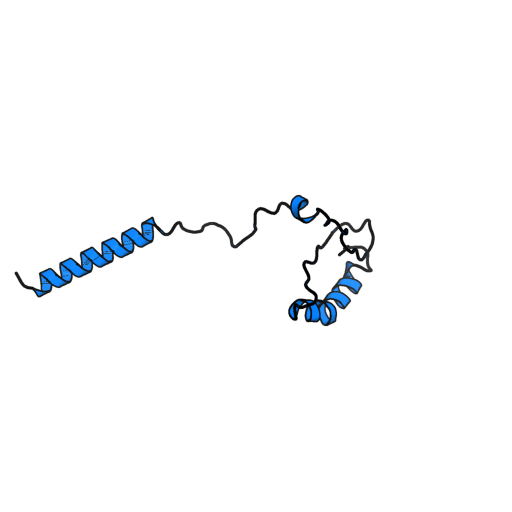LEU A C 1
ATOM 606 O O . LEU A 1 85 ? 0.208 -4.538 9.016 1.00 98.31 85 LEU A O 1
ATOM 610 N N . LYS A 1 86 ? 1.610 -5.991 8.017 1.00 98.31 86 LYS A N 1
ATOM 611 C CA . LYS A 1 86 ? 0.853 -7.188 8.363 1.00 98.31 86 LYS A CA 1
ATOM 612 C C . LYS A 1 86 ? 0.745 -7.346 9.874 1.00 98.31 86 LYS A C 1
ATOM 614 O O . LYS A 1 86 ? -0.364 -7.462 10.388 1.00 98.31 86 LYS A O 1
ATOM 619 N N . LYS A 1 87 ? 1.871 -7.300 10.586 1.00 98.44 87 LYS A N 1
ATOM 620 C CA . LYS A 1 87 ? 1.909 -7.467 12.043 1.00 98.44 87 LYS A CA 1
ATOM 621 C C . LYS A 1 87 ? 1.095 -6.393 12.769 1.00 98.44 87 LYS A C 1
ATOM 623 O O . LYS A 1 87 ? 0.381 -6.700 13.721 1.00 98.44 87 LYS A O 1
ATOM 628 N N . GLU A 1 88 ? 1.214 -5.136 12.356 1.00 98.31 88 GLU A N 1
ATOM 629 C CA . GLU A 1 88 ? 0.640 -4.009 13.098 1.00 98.31 88 GLU A CA 1
ATOM 630 C C . GLU A 1 88 ? -0.837 -3.743 12.777 1.00 98.31 88 GLU A C 1
ATOM 632 O O . GLU A 1 88 ? -1.594 -3.305 13.658 1.00 98.31 88 GLU A O 1
ATOM 637 N N . TYR A 1 89 ? -1.272 -4.044 11.548 1.00 98.38 89 TYR A N 1
ATOM 638 C CA . TYR A 1 89 ? -2.587 -3.642 11.040 1.00 98.38 89 TYR A CA 1
ATOM 639 C C . TYR A 1 89 ? -3.441 -4.800 10.524 1.00 98.38 89 TYR A C 1
ATOM 641 O O . TYR A 1 89 ? -4.630 -4.849 10.847 1.00 98.38 89 TYR A O 1
ATOM 649 N N . ILE A 1 90 ? -2.862 -5.733 9.764 1.00 98.31 90 ILE A N 1
ATOM 650 C CA . ILE A 1 90 ? -3.628 -6.841 9.169 1.00 98.31 90 ILE A CA 1
ATOM 651 C C . ILE A 1 90 ? -3.967 -7.887 10.233 1.00 98.31 90 ILE A C 1
ATOM 653 O O . ILE A 1 90 ? -5.135 -8.197 10.462 1.00 98.31 90 ILE A O 1
ATOM 657 N N . ASP A 1 91 ? -2.960 -8.365 10.964 1.00 97.94 91 ASP A N 1
ATOM 658 C CA . ASP A 1 91 ? -3.116 -9.394 11.997 1.00 97.94 91 ASP A CA 1
ATOM 659 C C . ASP A 1 91 ? -3.945 -8.887 13.188 1.00 97.94 91 ASP A C 1
ATOM 661 O O . ASP A 1 91 ? -4.649 -9.652 13.850 1.00 97.94 91 ASP A O 1
ATOM 665 N N . THR A 1 92 ? -3.926 -7.573 13.437 1.00 98.19 92 THR A N 1
ATOM 666 C CA . THR A 1 92 ? -4.763 -6.936 14.465 1.00 98.19 92 THR A CA 1
ATOM 667 C C . THR A 1 92 ? -6.206 -6.701 14.002 1.00 98.19 92 THR A C 1
ATOM 669 O O . THR A 1 92 ? -7.061 -6.358 14.818 1.00 98.19 92 THR A O 1
ATOM 672 N N . GLY A 1 93 ? -6.512 -6.932 12.720 1.00 98.00 93 GLY A N 1
ATOM 673 C CA . GLY A 1 93 ? -7.842 -6.755 12.135 1.00 98.00 93 GLY A CA 1
ATOM 674 C C . GLY A 1 93 ? -8.239 -5.299 11.896 1.00 98.00 93 GLY A C 1
ATOM 675 O O . GLY A 1 93 ? -9.415 -5.019 11.686 1.00 98.00 93 GLY A O 1
ATOM 676 N N . LYS A 1 94 ? -7.288 -4.361 11.949 1.00 98.19 94 LYS A N 1
ATOM 677 C CA . LYS A 1 94 ? -7.544 -2.944 11.644 1.00 98.19 94 LYS A CA 1
ATOM 678 C C . LYS A 1 94 ? -7.705 -2.713 10.144 1.00 98.19 94 LYS A C 1
ATOM 680 O O . LYS A 1 94 ? -8.396 -1.781 9.744 1.00 98.19 94 LYS A O 1
ATOM 685 N N . VAL A 1 95 ? -7.039 -3.536 9.339 1.00 98.06 95 VAL A N 1
ATOM 686 C CA . VAL A 1 95 ? -6.967 -3.413 7.885 1.00 98.06 95 VAL A CA 1
ATOM 687 C C . VAL A 1 95 ? -7.097 -4.793 7.245 1.00 98.06 95 VAL A C 1
ATOM 689 O O . VAL A 1 95 ? -6.618 -5.781 7.800 1.00 98.06 95 VAL A O 1
ATOM 692 N N . LYS A 1 96 ? -7.698 -4.840 6.058 1.00 96.44 96 LYS A N 1
ATOM 693 C CA . LYS A 1 96 ? -7.461 -5.897 5.072 1.00 96.44 96 LYS A CA 1
ATOM 694 C C . LYS A 1 96 ? -6.777 -5.304 3.840 1.00 96.44 96 LYS A C 1
ATOM 696 O O . LYS A 1 96 ? -7.053 -4.154 3.487 1.00 96.44 96 LYS A O 1
ATOM 701 N N . LEU A 1 97 ? -5.855 -6.063 3.264 1.00 94.94 97 LEU A N 1
ATOM 702 C CA . LEU A 1 97 ? -5.101 -5.733 2.053 1.00 94.94 97 LEU A CA 1
ATOM 703 C C . LEU A 1 97 ? -5.574 -6.621 0.904 1.00 94.94 97 LEU A C 1
ATOM 705 O O . LEU A 1 97 ? -5.832 -7.810 1.201 1.00 94.94 97 LEU A O 1
#

Secondary structure (DSSP, 8-state):
--HHHHHHHHHHHHHHHHHHHHHHH-----S-S---S--HHHHT---TT-----S-TT-SEE------TT-HHHHHIIIIIHHHHIIIIITTTSEE-

pLDDT: mean 84.87, std 14.7, range [48.12, 98.5]

Solvent-accessible surface area (backbone atoms only — not comparable to full-atom values): 6024 Å² total; per-residue (Å²): 134,61,68,66,60,55,50,54,52,53,52,52,53,51,53,51,51,51,52,50,51,50,56,74,68,51,72,80,74,80,66,70,86,80,74,68,92,68,50,74,73,70,75,68,58,65,54,100,83,54,72,82,79,48,57,41,94,81,24,86,36,80,49,86,84,94,75,51,100,84,39,68,66,48,56,47,38,64,67,68,46,45,59,54,51,35,62,70,27,22,75,66,36,56,22,21,60

Nearest PDB structures (foldseek):
  3eu4-assembly1_A  TM=9.853E-01  e=6.948E-03  Bacillus subtilis
  5kbc-assembly2_A  TM=7.281E-01  e=1.390E-02  Chlamydia trachomatis A2497
  5kbc-assembly1_B  TM=7.128E-01  e=8.438E-02  Chlamydia trachomatis A2497

Mean predicted aligned error: 14.66 Å